Protein AF-A0A822GJ79-F1 (afdb_monomer)

Radius of gyration: 17.79 Å; Cα contacts (8 Å, |Δi|>4): 99; chains: 1; bounding box: 49×25×51 Å

pLDDT: mean 85.39, std 12.21, range [34.41, 94.81]

Solvent-accessible surface area (backbone atoms only — not comparable to full-atom values): 6359 Å² total; per-residue (Å²): 144,73,74,69,57,56,61,53,52,51,53,50,50,50,55,48,46,54,42,67,23,75,64,39,49,47,32,49,48,12,52,32,21,63,30,51,78,35,96,40,40,62,33,67,89,40,35,56,51,37,26,60,73,71,74,45,67,51,70,62,36,42,54,41,34,55,55,48,53,62,70,40,72,87,54,92,58,76,39,50,67,58,48,48,62,69,43,56,88,42,43,88,78,34,50,56,56,53,51,49,48,55,47,59,77,67,53,60,84,74,74,69,89

Secondary structure (DSSP, 8-state):
--SSHHHHHHHHHHHHHHHTSHHHHHHHHHHGGG-TTSTTTT-TTTTHHHHHHTT--HHHHHHHHHHHHHHGGGS---SHHHHHHHHGGGTTT-HHHHHHHHHHHHS-GGG--

Nearest PDB structures (foldseek):
  7b0p-assembly2_B  TM=3.078E-01  e=2.870E+00  Bacillus cereus ATCC 14579
  1io7-assembly2_B  TM=3.035E-01  e=7.930E+00  Saccharolobus solfataricus

Sequence (113 aa):
MNQIYFPLIDSMLVILNDRFSLKTLSFMNSIATVYPESKNFLSINDVDEFSRHIDVDSNALKNEFIVIKTMLMSKTINNVIQFLNELIPFSTAFPQTLRMIKSAITMPISQVA

Mean predicted aligned error: 7.08 Å

Foldseek 3Di:
DPPVVVVVVVVVVVVCCLLPPPLLVLLVLLLLCLWLQHPNPLPLVSNPSLCVVLVHDSVLQNVLSVVVVVVCPVDRDHGNVSVLVVCVVVCVVNVRSNSSSVCSVPDDPVVSD

Structure (mmCIF, N/CA/C/O backbone):
data_AF-A0A822GJ79-F1
#
_entry.id   AF-A0A822GJ79-F1
#
loop_
_atom_site.group_PDB
_atom_site.id
_atom_site.type_symbol
_atom_site.label_atom_id
_atom_site.label_alt_id
_atom_site.label_comp_id
_atom_site.label_asym_id
_atom_site.label_entity_id
_atom_site.label_seq_id
_atom_site.pdbx_PDB_ins_code
_atom_site.Cartn_x
_atom_site.Cartn_y
_atom_site.Cartn_z
_atom_site.occupancy
_atom_site.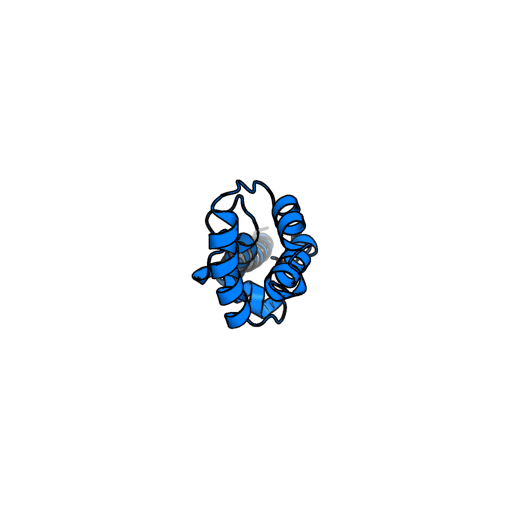B_iso_or_equiv
_atom_site.auth_seq_id
_atom_site.auth_comp_id
_atom_site.auth_asym_id
_atom_site.auth_atom_id
_atom_site.pdbx_PDB_model_num
ATOM 1 N N . MET A 1 1 ? 37.732 1.141 -34.290 1.00 49.09 1 MET A N 1
ATOM 2 C CA . MET A 1 1 ? 37.497 1.194 -32.831 1.00 49.09 1 MET A CA 1
ATOM 3 C C . MET A 1 1 ? 36.125 1.826 -32.505 1.00 49.09 1 MET A C 1
ATOM 5 O O . MET A 1 1 ? 36.004 2.495 -31.497 1.00 49.09 1 MET A O 1
ATOM 9 N N . ASN A 1 2 ? 35.079 1.599 -33.326 1.00 52.06 2 ASN A N 1
ATOM 10 C CA . ASN A 1 2 ? 33.756 2.253 -33.179 1.00 52.06 2 ASN A CA 1
ATOM 11 C C . ASN A 1 2 ? 32.587 1.266 -32.974 1.00 52.06 2 ASN A C 1
ATOM 13 O O . ASN A 1 2 ? 31.449 1.694 -32.853 1.00 52.06 2 ASN A O 1
ATOM 17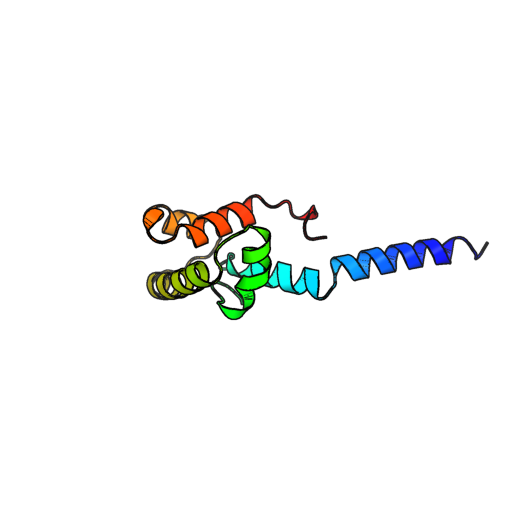 N N . GLN A 1 3 ? 32.838 -0.047 -32.945 1.00 55.03 3 GLN A N 1
ATOM 18 C CA . GLN A 1 3 ? 31.771 -1.062 -32.909 1.00 55.03 3 GLN A CA 1
ATOM 19 C C . GLN A 1 3 ? 31.409 -1.550 -31.495 1.00 55.03 3 GLN A C 1
ATOM 21 O O . GLN A 1 3 ? 30.369 -2.169 -31.327 1.00 55.03 3 GLN A O 1
ATOM 26 N N . ILE A 1 4 ? 32.226 -1.255 -30.475 1.00 55.66 4 ILE A N 1
ATOM 27 C CA . ILE A 1 4 ? 31.976 -1.675 -29.078 1.00 55.66 4 ILE A CA 1
ATOM 28 C C . ILE A 1 4 ? 31.085 -0.663 -28.330 1.00 55.66 4 ILE A C 1
ATOM 30 O O . ILE A 1 4 ? 30.373 -1.030 -27.401 1.00 55.66 4 ILE A O 1
ATOM 34 N N . TYR A 1 5 ? 31.072 0.603 -28.760 1.00 60.47 5 TYR A N 1
ATOM 35 C CA . TYR A 1 5 ? 30.287 1.658 -28.112 1.00 60.47 5 TYR A CA 1
ATOM 36 C C . TYR A 1 5 ? 28.776 1.488 -28.300 1.00 60.47 5 TYR A C 1
ATOM 38 O O . TYR A 1 5 ? 28.029 1.739 -27.361 1.00 60.47 5 TYR A O 1
ATOM 46 N N . PHE A 1 6 ? 28.326 1.028 -29.470 1.00 70.94 6 PHE A N 1
ATOM 47 C CA . PHE A 1 6 ? 26.896 0.872 -29.749 1.00 70.94 6 PHE A CA 1
ATOM 48 C C . PHE A 1 6 ? 26.224 -0.184 -28.850 1.00 70.94 6 PHE A C 1
ATOM 50 O O . PHE A 1 6 ? 25.277 0.181 -28.163 1.00 70.94 6 PHE A O 1
ATOM 57 N N . PRO A 1 7 ? 26.758 -1.415 -28.697 1.00 79.44 7 PRO A N 1
ATOM 58 C CA . PRO A 1 7 ? 26.178 -2.404 -27.783 1.00 79.44 7 PRO A CA 1
ATOM 59 C C . PRO A 1 7 ? 26.132 -1.952 -26.320 1.00 79.44 7 PRO A C 1
ATOM 61 O O . PRO A 1 7 ? 25.203 -2.294 -25.587 1.00 79.44 7 PRO A O 1
ATOM 64 N N . LEU A 1 8 ? 27.138 -1.191 -25.876 1.00 82.38 8 LEU A N 1
ATOM 65 C CA . LEU A 1 8 ? 27.202 -0.693 -24.504 1.00 82.38 8 LEU A CA 1
ATOM 66 C C . LEU A 1 8 ? 26.138 0.387 -24.259 1.00 82.38 8 LEU A C 1
ATOM 68 O O . LEU A 1 8 ? 25.453 0.354 -23.239 1.00 82.38 8 LEU A O 1
ATOM 72 N N . ILE A 1 9 ? 25.983 1.315 -25.208 1.00 83.69 9 ILE A N 1
ATOM 73 C CA . ILE A 1 9 ? 24.955 2.360 -25.167 1.00 83.69 9 ILE A CA 1
ATOM 74 C C . ILE A 1 9 ? 23.561 1.729 -25.225 1.00 83.69 9 ILE A C 1
ATOM 76 O O . ILE A 1 9 ? 22.719 2.068 -24.400 1.00 83.69 9 ILE A O 1
ATOM 80 N N . ASP A 1 10 ? 23.339 0.762 -26.115 1.00 83.50 10 ASP A N 1
ATOM 81 C CA . ASP A 1 10 ? 22.061 0.053 -26.223 1.00 83.50 10 ASP A CA 1
ATOM 82 C C . ASP A 1 10 ? 21.716 -0.680 -24.919 1.00 83.50 10 ASP A C 1
ATOM 84 O O . ASP A 1 10 ? 20.598 -0.572 -24.419 1.00 83.50 10 ASP A O 1
ATOM 88 N N . SER A 1 11 ? 22.696 -1.346 -24.298 1.00 84.06 11 SER A N 1
ATOM 89 C CA . SER A 1 11 ? 22.508 -2.015 -23.003 1.00 84.06 11 SER A CA 1
ATOM 90 C C . SER A 1 11 ? 22.143 -1.025 -21.892 1.00 84.06 11 SER A C 1
ATOM 92 O O . SER A 1 11 ? 21.258 -1.298 -21.083 1.00 84.06 11 SER A O 1
ATOM 94 N N . MET A 1 12 ? 22.787 0.148 -21.855 1.00 85.00 12 MET A N 1
ATOM 95 C CA . MET A 1 12 ? 22.435 1.200 -20.896 1.00 85.00 12 MET A CA 1
ATOM 96 C C . MET A 1 12 ? 21.029 1.748 -21.144 1.00 85.00 12 MET A C 1
ATOM 98 O O . MET A 1 12 ? 20.291 1.960 -20.186 1.00 85.00 12 MET A O 1
ATOM 102 N N . LEU A 1 13 ? 20.644 1.956 -22.405 1.00 85.06 13 LEU A N 1
ATOM 103 C CA . LEU A 1 13 ? 19.314 2.445 -22.764 1.00 85.06 13 LEU A CA 1
ATOM 104 C C . LEU A 1 13 ? 18.218 1.450 -22.375 1.00 85.06 13 LEU A C 1
ATOM 106 O O . LEU A 1 13 ? 17.189 1.879 -21.863 1.00 85.06 13 LEU A O 1
ATOM 110 N N . VAL A 1 14 ? 18.451 0.144 -22.535 1.00 85.75 14 VAL A N 1
ATOM 111 C CA . VAL A 1 14 ? 17.521 -0.902 -22.076 1.00 85.75 14 VAL A CA 1
ATOM 112 C C . VAL A 1 14 ? 17.356 -0.855 -20.556 1.00 85.75 14 VAL A C 1
ATOM 114 O O . VAL A 1 14 ? 16.234 -0.775 -20.070 1.00 85.75 14 VAL A O 1
ATOM 117 N N . ILE A 1 15 ? 18.458 -0.807 -19.800 1.00 81.81 15 ILE A N 1
ATOM 118 C CA . ILE A 1 15 ? 18.412 -0.758 -18.327 1.00 81.81 15 ILE A CA 1
ATOM 119 C C . ILE A 1 15 ? 17.719 0.518 -17.829 1.00 81.81 15 ILE A C 1
ATOM 121 O O . ILE A 1 15 ? 16.948 0.481 -16.869 1.00 81.81 15 ILE A O 1
ATOM 125 N N . LEU A 1 16 ? 17.992 1.660 -18.465 1.00 82.56 16 LEU A N 1
ATOM 126 C CA . LEU A 1 16 ? 17.339 2.925 -18.137 1.00 82.56 16 LEU A CA 1
ATOM 127 C C . LEU A 1 16 ? 15.848 2.879 -18.465 1.00 82.56 16 LEU A C 1
ATOM 129 O O . LEU A 1 16 ? 15.039 3.321 -17.653 1.00 82.56 16 LEU A O 1
ATOM 133 N N . ASN A 1 17 ? 15.482 2.336 -19.625 1.00 83.94 17 ASN A N 1
ATOM 134 C CA . ASN A 1 17 ? 14.090 2.202 -20.021 1.00 83.94 17 ASN A CA 1
ATOM 135 C C . ASN A 1 17 ? 13.319 1.278 -19.075 1.00 83.94 17 ASN A C 1
ATOM 137 O O . ASN A 1 17 ? 12.203 1.619 -18.710 1.00 83.94 17 ASN A O 1
ATOM 141 N N . ASP A 1 18 ? 13.907 0.169 -18.627 1.00 79.56 18 ASP A N 1
ATOM 142 C CA . ASP A 1 18 ? 13.263 -0.740 -17.674 1.00 79.56 18 ASP A CA 1
ATOM 143 C C . ASP A 1 18 ? 13.080 -0.070 -16.303 1.00 79.56 18 ASP A C 1
ATOM 145 O O . ASP A 1 18 ? 11.960 0.001 -15.778 1.00 79.56 18 ASP A O 1
ATOM 149 N N . ARG A 1 19 ? 14.145 0.551 -15.775 1.00 76.62 19 ARG A N 1
ATOM 150 C CA . ARG A 1 19 ? 14.129 1.228 -14.468 1.00 76.62 19 ARG A CA 1
ATOM 151 C C . ARG A 1 19 ? 13.192 2.435 -14.425 1.00 76.62 19 ARG A C 1
ATOM 153 O O . ARG A 1 19 ? 12.564 2.688 -13.401 1.00 76.62 19 ARG A O 1
ATOM 160 N N . PHE A 1 20 ? 13.110 3.201 -15.508 1.00 80.06 20 PHE A N 1
ATOM 161 C CA . PHE A 1 20 ? 12.274 4.403 -15.598 1.00 80.06 20 PHE A CA 1
ATOM 162 C C . PHE A 1 20 ? 11.032 4.190 -16.467 1.00 80.06 20 PHE A C 1
ATOM 164 O O . PHE A 1 20 ? 10.412 5.154 -16.920 1.00 80.06 20 PHE A O 1
ATOM 171 N N . SER A 1 21 ? 10.649 2.930 -16.682 1.00 84.38 21 SER A N 1
ATOM 172 C CA . SER A 1 21 ? 9.432 2.597 -17.409 1.00 84.38 21 SER A CA 1
ATOM 173 C C . SER A 1 21 ? 8.203 3.149 -16.685 1.00 84.38 21 SER A C 1
ATOM 175 O O . SER A 1 21 ? 8.176 3.307 -15.460 1.00 84.38 21 SER A O 1
ATOM 177 N N . LEU 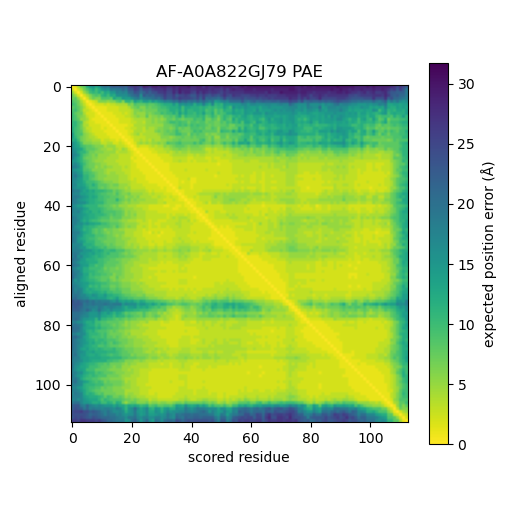A 1 22 ? 7.126 3.37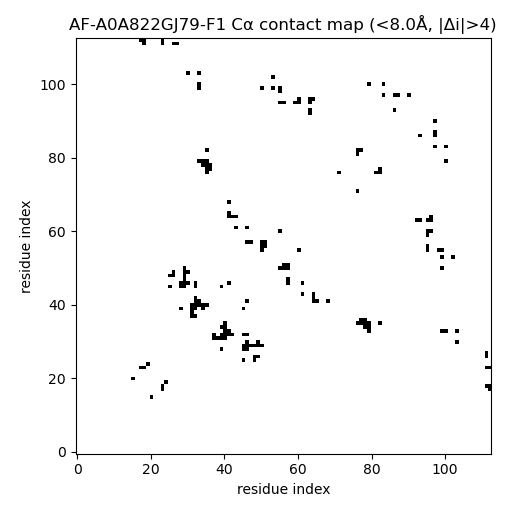4 -17.440 1.00 84.31 22 LEU A N 1
ATOM 178 C CA . LEU A 1 22 ? 5.829 3.756 -16.870 1.00 84.31 22 LEU A CA 1
ATOM 179 C C . LEU A 1 22 ? 5.332 2.742 -15.829 1.00 84.31 22 LEU A C 1
ATOM 181 O O . LEU A 1 22 ? 4.677 3.123 -14.861 1.00 84.31 22 LEU A O 1
ATOM 185 N N . LYS A 1 23 ? 5.676 1.462 -16.006 1.00 84.12 23 LYS A N 1
ATOM 186 C CA . LYS A 1 23 ? 5.336 0.390 -15.071 1.00 84.12 23 LYS A CA 1
ATOM 187 C C . LYS A 1 23 ? 6.062 0.569 -13.739 1.00 84.12 23 LYS A C 1
ATOM 189 O O . LYS A 1 23 ? 5.412 0.581 -12.696 1.00 84.12 23 LYS A O 1
ATOM 194 N N . THR A 1 24 ? 7.379 0.760 -13.771 1.00 84.69 24 THR A N 1
ATOM 195 C CA . THR A 1 24 ? 8.188 0.972 -12.563 1.00 84.69 24 THR A CA 1
ATOM 196 C C . THR A 1 24 ? 7.785 2.255 -11.846 1.00 84.69 24 THR A C 1
ATOM 198 O O . THR A 1 24 ? 7.658 2.271 -10.623 1.00 84.69 24 THR A O 1
ATOM 201 N N . LEU A 1 25 ? 7.478 3.315 -12.598 1.00 85.31 25 LEU A N 1
ATOM 202 C CA . LEU A 1 25 ? 6.963 4.559 -12.033 1.00 85.31 25 LEU A CA 1
ATOM 203 C C . LEU A 1 25 ? 5.605 4.364 -11.342 1.00 85.31 25 LEU A C 1
ATOM 205 O O . LEU A 1 25 ? 5.415 4.835 -10.223 1.00 85.31 25 LEU A O 1
ATOM 209 N N . SER A 1 26 ? 4.666 3.660 -11.981 1.00 87.31 26 SER A N 1
ATOM 210 C CA . SER A 1 26 ? 3.353 3.363 -11.395 1.00 87.31 26 SER A CA 1
ATOM 211 C C . SER A 1 26 ? 3.485 2.535 -10.115 1.00 87.31 26 SER A C 1
ATOM 213 O O . SER A 1 26 ? 2.846 2.837 -9.108 1.00 87.31 26 SER A O 1
ATOM 215 N N . PHE A 1 27 ? 4.391 1.561 -10.113 1.00 88.88 27 PHE A N 1
ATOM 216 C CA . PHE A 1 27 ? 4.694 0.754 -8.941 1.00 88.88 27 PHE A CA 1
ATOM 217 C C . PHE A 1 27 ? 5.318 1.573 -7.798 1.00 88.88 27 PHE A C 1
ATOM 219 O O . PHE A 1 27 ? 4.860 1.484 -6.659 1.00 88.88 27 PHE A O 1
ATOM 226 N N . MET A 1 28 ? 6.295 2.437 -8.094 1.00 87.31 28 MET A N 1
ATOM 227 C CA . MET A 1 28 ? 6.888 3.360 -7.116 1.00 87.31 28 MET A CA 1
ATOM 228 C C . MET A 1 28 ? 5.851 4.320 -6.527 1.00 87.31 28 MET A C 1
ATOM 230 O O . MET A 1 28 ? 5.806 4.505 -5.312 1.00 87.31 28 MET A O 1
ATOM 234 N N . ASN A 1 29 ? 4.978 4.890 -7.363 1.00 89.31 29 ASN A N 1
ATOM 235 C CA . ASN A 1 29 ? 3.876 5.742 -6.906 1.00 89.31 29 ASN A CA 1
ATOM 236 C C . ASN A 1 29 ? 2.923 4.987 -5.976 1.00 89.31 29 ASN A C 1
ATOM 238 O O . ASN A 1 29 ? 2.416 5.564 -5.015 1.00 89.31 29 ASN A O 1
ATOM 242 N N . SER A 1 30 ? 2.725 3.698 -6.244 1.00 90.69 30 SER A N 1
ATOM 243 C CA . SER A 1 30 ? 1.890 2.824 -5.436 1.00 90.69 30 SER A CA 1
ATOM 244 C C . SER A 1 30 ? 2.512 2.492 -4.083 1.00 90.69 30 SER A C 1
ATOM 246 O O . SER A 1 30 ? 1.842 2.601 -3.056 1.00 90.69 30 SER A O 1
ATOM 248 N N . ILE A 1 31 ? 3.815 2.204 -4.041 1.00 90.81 31 ILE A N 1
ATOM 249 C CA . ILE A 1 31 ? 4.577 2.068 -2.790 1.00 90.81 31 ILE A CA 1
ATOM 250 C C . ILE A 1 31 ? 4.531 3.369 -1.984 1.00 90.81 31 ILE A C 1
ATOM 252 O O . ILE A 1 31 ? 4.329 3.348 -0.770 1.00 90.81 31 ILE A O 1
ATOM 256 N N . ALA A 1 32 ? 4.658 4.513 -2.658 1.00 91.00 32 ALA A N 1
ATOM 257 C CA . ALA A 1 32 ? 4.670 5.824 -2.026 1.00 91.00 32 ALA A CA 1
ATOM 258 C C . ALA A 1 32 ? 3.367 6.149 -1.268 1.00 91.00 32 ALA A C 1
ATOM 260 O O . ALA A 1 32 ? 3.363 7.073 -0.461 1.00 91.00 32 ALA A O 1
ATOM 261 N N . THR A 1 33 ? 2.279 5.395 -1.466 1.00 92.31 33 THR A N 1
ATOM 262 C CA . THR A 1 33 ? 1.038 5.549 -0.685 1.00 92.31 33 THR A CA 1
ATOM 263 C C . THR A 1 33 ? 1.177 5.164 0.789 1.00 92.31 33 THR A C 1
ATOM 265 O O . THR A 1 33 ? 0.378 5.598 1.616 1.00 92.31 33 THR A O 1
ATOM 268 N N . VAL A 1 34 ? 2.214 4.401 1.134 1.00 91.94 34 VAL A N 1
ATOM 269 C CA . VAL A 1 34 ? 2.499 3.921 2.493 1.00 91.94 34 VAL A CA 1
ATOM 270 C C . VAL A 1 34 ? 3.288 4.945 3.319 1.00 91.94 34 VAL A C 1
ATOM 272 O O . VAL A 1 34 ? 3.259 4.911 4.548 1.00 91.94 34 VAL A O 1
ATOM 275 N N . TYR A 1 35 ? 3.992 5.857 2.651 1.00 91.00 35 TYR A N 1
ATOM 276 C CA . TYR A 1 35 ? 4.955 6.769 3.263 1.00 91.00 35 TYR A CA 1
ATOM 277 C C . TYR A 1 35 ? 4.301 8.123 3.579 1.00 91.00 35 TYR A C 1
ATOM 279 O O . TYR A 1 35 ? 3.897 8.812 2.643 1.00 91.00 35 TYR A O 1
ATOM 287 N N . PRO A 1 36 ? 4.186 8.533 4.857 1.00 89.94 36 PRO A N 1
ATOM 288 C CA . PRO A 1 36 ? 3.530 9.787 5.257 1.00 89.94 36 PRO A CA 1
ATOM 289 C C . PRO A 1 36 ? 4.129 11.062 4.654 1.00 89.94 36 PRO A C 1
ATOM 291 O O . PRO A 1 36 ? 3.427 12.045 4.437 1.00 89.94 36 PRO A O 1
ATOM 294 N N . GLU A 1 37 ? 5.424 11.045 4.357 1.00 88.31 37 GLU A N 1
ATOM 295 C CA . GLU A 1 37 ? 6.155 12.129 3.702 1.00 88.31 37 GLU A CA 1
ATOM 296 C C . GLU A 1 37 ? 5.836 12.269 2.203 1.00 88.31 37 GLU A C 1
ATOM 298 O O . GLU A 1 37 ? 6.160 13.282 1.577 1.00 88.31 37 GLU A O 1
ATOM 303 N N . SER A 1 38 ? 5.216 11.250 1.609 1.00 88.56 38 SER A N 1
ATOM 304 C CA . SER A 1 38 ? 4.848 11.238 0.201 1.00 88.56 38 SER A CA 1
ATOM 305 C C . SER A 1 38 ? 3.606 12.080 -0.059 1.00 88.56 38 SER A C 1
ATOM 307 O O . SER A 1 38 ? 2.628 12.049 0.686 1.00 88.56 38 SER A O 1
ATOM 309 N N . LYS A 1 39 ? 3.578 12.745 -1.219 1.00 87.75 39 LYS A N 1
ATOM 310 C CA . LYS A 1 39 ? 2.374 13.429 -1.723 1.00 87.75 39 LYS A CA 1
ATOM 311 C C . LYS A 1 39 ? 1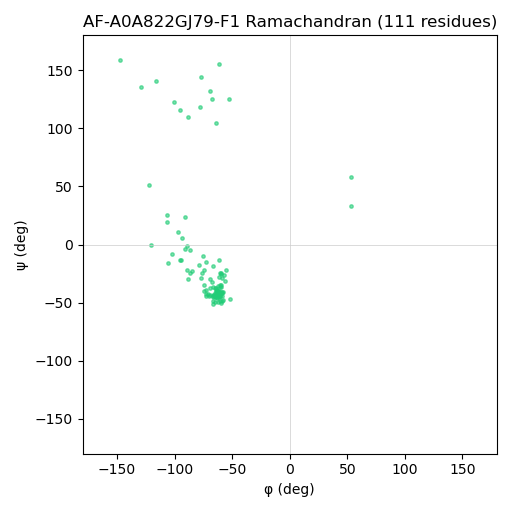.192 12.474 -1.924 1.00 87.75 39 LYS A C 1
ATOM 313 O O . LYS A 1 39 ? 0.049 12.916 -1.878 1.00 87.75 39 LYS A O 1
ATOM 318 N N . ASN A 1 40 ? 1.476 11.187 -2.126 1.00 89.62 40 ASN A N 1
ATOM 319 C CA . ASN A 1 40 ? 0.478 10.162 -2.415 1.00 89.62 40 ASN A CA 1
ATOM 320 C C . ASN A 1 40 ? 0.063 9.375 -1.164 1.00 89.62 40 ASN A C 1
ATOM 322 O O . ASN A 1 40 ? -0.595 8.345 -1.301 1.00 89.62 40 ASN A O 1
ATOM 326 N N . PHE A 1 41 ? 0.442 9.814 0.042 1.00 92.31 41 PHE A N 1
ATOM 327 C CA . PHE A 1 41 ? 0.116 9.110 1.281 1.00 92.31 41 PHE A CA 1
ATOM 328 C C . PHE A 1 41 ? -1.390 8.816 1.395 1.00 92.31 41 PHE A C 1
ATOM 330 O O . PHE A 1 41 ? -2.229 9.716 1.285 1.00 92.31 41 PHE A O 1
ATOM 337 N N . LEU A 1 42 ? -1.728 7.537 1.594 1.00 91.88 42 LEU A N 1
ATOM 338 C CA . LEU A 1 42 ? -3.099 7.015 1.631 1.00 91.88 42 LEU A CA 1
ATOM 339 C C . LEU A 1 42 ? -3.942 7.397 0.397 1.00 91.88 42 LEU A C 1
ATOM 341 O O . LEU A 1 42 ? -5.154 7.617 0.496 1.00 91.88 42 LEU A O 1
ATOM 345 N N . SER A 1 43 ? -3.312 7.504 -0.777 1.00 92.50 43 SER A N 1
ATOM 346 C CA . SER A 1 43 ? -4.012 7.719 -2.043 1.00 92.50 43 SER A CA 1
ATOM 347 C C . SER A 1 43 ? -4.639 6.422 -2.546 1.00 92.50 43 SER A C 1
ATOM 349 O O . SER A 1 43 ? -3.959 5.453 -2.869 1.00 92.50 43 SER A O 1
ATOM 351 N N . ILE A 1 44 ? -5.964 6.437 -2.658 1.00 92.25 44 ILE A N 1
ATOM 352 C CA . ILE A 1 44 ? -6.790 5.336 -3.171 1.00 92.25 44 ILE A CA 1
ATOM 353 C C . ILE A 1 44 ? -6.531 5.107 -4.666 1.00 92.25 44 ILE A C 1
ATOM 355 O O . ILE A 1 44 ? -6.603 3.977 -5.137 1.00 92.25 44 ILE A O 1
ATOM 359 N N . ASN A 1 45 ? -6.220 6.168 -5.413 1.00 90.00 45 ASN A N 1
ATOM 360 C CA . ASN A 1 45 ? -6.047 6.097 -6.866 1.00 90.00 45 ASN A CA 1
ATOM 361 C C . ASN A 1 45 ? -4.713 5.459 -7.268 1.00 90.00 45 ASN A C 1
ATOM 363 O O . ASN A 1 45 ? -4.600 4.914 -8.360 1.00 90.00 45 ASN A O 1
ATOM 367 N N . ASP A 1 46 ? -3.716 5.516 -6.385 1.00 89.50 46 ASP A N 1
ATOM 368 C CA . ASP A 1 46 ? -2.351 5.095 -6.699 1.00 89.50 46 ASP A CA 1
ATOM 369 C C . ASP A 1 46 ? -2.018 3.703 -6.129 1.00 89.50 46 ASP A C 1
ATOM 371 O O . ASP A 1 46 ? -0.988 3.128 -6.456 1.00 89.50 46 ASP A O 1
ATOM 375 N N . VAL A 1 47 ? -2.886 3.108 -5.305 1.00 91.06 47 VAL A N 1
ATOM 376 C CA . VAL A 1 47 ? -2.603 1.899 -4.497 1.00 91.06 47 VAL A CA 1
ATOM 377 C C . VAL A 1 47 ? -2.589 0.570 -5.285 1.00 91.06 47 VAL A C 1
ATOM 379 O O . VAL A 1 47 ? -2.214 -0.485 -4.766 1.00 91.06 47 VAL A O 1
ATOM 382 N N . ASP A 1 48 ? -3.015 0.595 -6.547 1.00 90.12 48 ASP A N 1
ATOM 383 C CA . ASP A 1 48 ? -3.384 -0.617 -7.284 1.00 90.12 48 ASP A CA 1
ATOM 384 C C . ASP A 1 48 ? -2.204 -1.482 -7.747 1.00 90.12 48 ASP A C 1
ATOM 386 O O . ASP A 1 48 ? -2.339 -2.702 -7.793 1.00 90.12 48 ASP A O 1
ATOM 390 N N . GLU A 1 49 ? -1.062 -0.904 -8.126 1.00 89.31 49 GLU A N 1
ATOM 391 C CA . GLU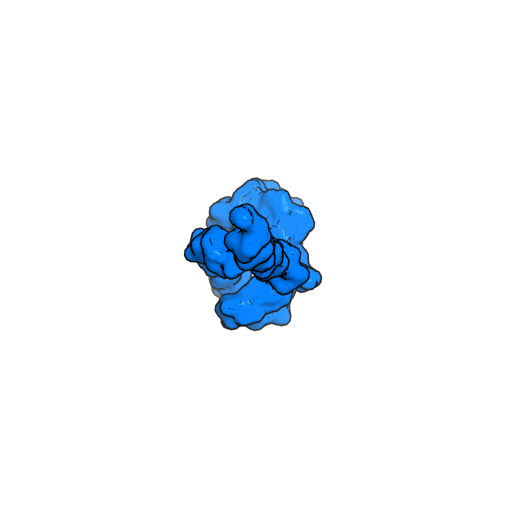 A 1 49 ? 0.076 -1.712 -8.601 1.00 89.31 49 GLU A CA 1
ATOM 392 C C . GLU A 1 49 ? 0.763 -2.468 -7.466 1.00 89.31 49 GLU A C 1
ATOM 394 O O . GLU A 1 49 ? 1.069 -3.655 -7.591 1.00 89.31 49 GLU A O 1
ATOM 399 N N . PHE A 1 50 ? 0.987 -1.803 -6.334 1.00 89.62 50 PHE A N 1
ATOM 400 C CA . PHE A 1 50 ? 1.679 -2.431 -5.221 1.00 89.62 50 PHE A CA 1
ATOM 401 C C . PHE A 1 50 ? 0.794 -3.472 -4.533 1.00 89.62 50 PHE A C 1
ATOM 403 O O . PHE A 1 50 ? 1.280 -4.560 -4.237 1.00 89.62 50 PHE A O 1
ATOM 410 N N . SER A 1 51 ? -0.509 -3.205 -4.373 1.00 91.12 51 SER A N 1
ATOM 411 C CA . SER A 1 51 ? -1.467 -4.193 -3.846 1.00 91.12 51 SER A CA 1
ATOM 412 C C . SER A 1 51 ? -1.533 -5.465 -4.697 1.00 91.12 51 SER A C 1
ATOM 414 O O . SER A 1 51 ? -1.507 -6.566 -4.145 1.00 91.12 51 SER A O 1
ATOM 416 N N . ARG A 1 52 ? -1.516 -5.334 -6.033 1.00 90.25 52 ARG A N 1
ATOM 417 C CA . ARG A 1 52 ? -1.421 -6.476 -6.958 1.00 90.25 52 ARG A CA 1
ATOM 418 C C . ARG A 1 52 ? -0.126 -7.263 -6.789 1.00 90.25 52 ARG A C 1
ATOM 420 O O . ARG A 1 52 ? -0.150 -8.486 -6.835 1.00 90.25 52 ARG A O 1
ATOM 427 N N . HIS A 1 53 ? 0.997 -6.582 -6.578 1.00 88.31 53 HIS A N 1
ATOM 428 C CA . HIS A 1 53 ? 2.291 -7.241 -6.411 1.00 88.31 53 HIS A CA 1
ATOM 429 C C . HIS A 1 53 ? 2.388 -8.076 -5.128 1.00 88.31 53 HIS A C 1
ATOM 431 O O . HIS A 1 53 ? 2.996 -9.142 -5.133 1.00 88.31 53 HIS A O 1
ATOM 437 N N . ILE A 1 54 ? 1.786 -7.608 -4.033 1.00 88.88 54 ILE A N 1
ATOM 438 C CA . ILE A 1 54 ? 1.831 -8.291 -2.729 1.00 88.88 54 ILE A CA 1
ATOM 439 C C . ILE A 1 54 ? 0.640 -9.231 -2.487 1.00 88.88 54 ILE A C 1
ATOM 441 O O . ILE A 1 54 ? 0.516 -9.775 -1.384 1.00 88.88 54 ILE A O 1
ATOM 445 N N . ASP A 1 55 ? -0.215 -9.409 -3.499 1.00 89.75 55 ASP A N 1
ATOM 446 C CA . ASP A 1 55 ? -1.439 -10.217 -3.465 1.00 89.75 55 ASP A CA 1
ATOM 447 C C . ASP A 1 55 ? -2.364 -9.832 -2.295 1.00 89.75 55 ASP A C 1
ATOM 449 O O . ASP A 1 55 ? -2.656 -10.611 -1.377 1.00 89.75 55 ASP A O 1
ATOM 453 N N . VAL A 1 56 ? -2.747 -8.554 -2.288 1.00 89.50 56 VAL A N 1
ATOM 454 C CA . VAL A 1 56 ? -3.665 -7.940 -1.324 1.00 89.50 56 VAL A CA 1
ATOM 455 C C . VAL A 1 56 ? -4.917 -7.456 -2.045 1.00 89.50 56 VAL A C 1
ATOM 457 O O . VAL A 1 56 ? -4.844 -6.894 -3.137 1.00 89.50 56 VAL A O 1
ATOM 460 N N . ASP A 1 57 ? -6.076 -7.637 -1.408 1.00 91.88 57 ASP A N 1
ATOM 461 C CA . ASP A 1 57 ? -7.345 -7.114 -1.911 1.00 91.88 57 ASP A CA 1
ATOM 462 C C . ASP A 1 57 ? -7.322 -5.577 -1.923 1.00 91.88 57 ASP A C 1
ATOM 464 O O . ASP A 1 57 ? -7.443 -4.920 -0.884 1.00 91.88 57 ASP A O 1
ATOM 468 N N . SER A 1 58 ? -7.180 -5.012 -3.125 1.00 90.19 58 SER A N 1
ATOM 469 C CA . SER A 1 58 ? -7.157 -3.565 -3.341 1.00 90.19 58 SER A CA 1
ATOM 470 C C . SER A 1 58 ? -8.450 -2.887 -2.876 1.00 90.19 58 SER A C 1
ATOM 472 O O . SER A 1 58 ? -8.398 -1.801 -2.307 1.00 90.19 58 SER A O 1
ATOM 474 N N . ASN A 1 59 ? -9.621 -3.511 -3.034 1.00 92.56 59 ASN A N 1
ATOM 475 C CA . ASN A 1 59 ? -10.879 -2.883 -2.624 1.00 92.56 59 ASN A CA 1
ATOM 476 C C . ASN A 1 59 ? -10.978 -2.784 -1.099 1.00 92.56 59 ASN A C 1
ATOM 478 O O . ASN A 1 59 ? -11.352 -1.736 -0.568 1.00 92.56 59 ASN A O 1
ATOM 482 N N . ALA A 1 60 ? -10.597 -3.848 -0.389 1.00 93.19 60 ALA A N 1
ATOM 483 C CA . ALA A 1 60 ? -10.515 -3.826 1.068 1.00 93.19 60 ALA A CA 1
ATOM 484 C C . ALA A 1 60 ? -9.497 -2.781 1.553 1.00 93.19 60 ALA A C 1
ATOM 486 O O . ALA A 1 60 ? -9.807 -1.976 2.427 1.00 93.19 60 ALA A O 1
ATOM 487 N N . LEU A 1 61 ? -8.322 -2.725 0.924 1.00 93.38 61 LEU A N 1
ATOM 488 C CA . LEU A 1 61 ? -7.272 -1.759 1.239 1.00 93.38 61 LEU A CA 1
ATOM 489 C C . LEU A 1 61 ? -7.721 -0.303 1.025 1.00 93.38 61 LEU A C 1
ATOM 491 O O . LEU A 1 61 ? -7.486 0.552 1.874 1.00 93.38 61 LEU A O 1
ATOM 495 N N . LYS A 1 62 ? -8.425 -0.020 -0.076 1.00 94.38 62 LYS A N 1
ATOM 496 C CA . LYS A 1 62 ? -9.013 1.298 -0.359 1.00 94.38 62 LYS A CA 1
ATOM 497 C C . LYS A 1 62 ? -10.015 1.710 0.721 1.00 94.38 62 LYS A C 1
ATOM 499 O O . LYS A 1 62 ? -10.003 2.861 1.155 1.00 94.38 62 LYS A O 1
ATOM 504 N N . ASN A 1 63 ? -10.840 0.775 1.192 1.00 94.38 63 ASN A N 1
ATOM 505 C CA . ASN A 1 63 ? -11.768 1.025 2.296 1.00 94.38 63 ASN A CA 1
ATOM 506 C C . ASN A 1 63 ? -11.026 1.314 3.607 1.00 94.38 63 ASN A C 1
ATOM 508 O O . ASN A 1 63 ? -11.369 2.269 4.304 1.00 94.38 63 ASN A O 1
ATOM 512 N N . GLU A 1 64 ? -9.982 0.541 3.922 1.00 94.81 64 GLU A N 1
ATOM 513 C CA . GLU A 1 64 ? -9.131 0.796 5.087 1.00 94.81 64 GLU A CA 1
ATOM 514 C C . GLU A 1 64 ? -8.487 2.187 5.008 1.00 94.81 64 GLU A C 1
ATOM 516 O O . GLU A 1 64 ? -8.546 2.940 5.976 1.00 94.81 64 GLU A O 1
ATOM 521 N N . PHE A 1 65 ? -7.956 2.585 3.846 1.00 94.50 65 PHE A N 1
ATOM 522 C CA . PHE A 1 65 ? -7.339 3.900 3.644 1.00 94.50 65 PHE A CA 1
ATOM 523 C C . PHE A 1 65 ? -8.295 5.052 3.944 1.00 94.50 65 PHE A C 1
ATOM 525 O O . PHE A 1 65 ? -7.882 6.031 4.563 1.00 94.50 65 PHE A O 1
ATOM 532 N N . ILE A 1 66 ? -9.567 4.943 3.550 1.00 94.12 66 ILE A N 1
ATOM 533 C CA . ILE A 1 66 ? -10.582 5.962 3.853 1.00 94.12 66 ILE A CA 1
ATOM 534 C C . ILE A 1 66 ? -10.724 6.128 5.369 1.00 94.12 66 ILE A C 1
ATOM 536 O O . ILE A 1 66 ? -10.641 7.246 5.880 1.00 94.12 66 ILE A O 1
ATOM 540 N N . VAL A 1 67 ? -10.889 5.017 6.092 1.00 94.38 67 VAL A N 1
ATOM 541 C CA . VAL A 1 67 ? -11.088 5.024 7.548 1.00 94.38 67 VAL A CA 1
ATOM 542 C C . VAL A 1 67 ? -9.838 5.523 8.273 1.00 94.38 67 VAL A C 1
ATOM 544 O O . VAL A 1 67 ? -9.930 6.384 9.150 1.00 94.38 67 VAL A O 1
ATOM 547 N N . ILE A 1 68 ? -8.661 5.033 7.879 1.00 93.25 68 ILE A N 1
ATOM 548 C CA . ILE A 1 68 ? -7.370 5.428 8.450 1.00 93.25 68 ILE A CA 1
ATOM 549 C C . ILE A 1 68 ? -7.124 6.917 8.221 1.00 93.25 68 ILE A C 1
ATOM 551 O O . ILE A 1 68 ? -6.727 7.624 9.144 1.00 93.25 68 ILE A O 1
ATOM 555 N N . LYS A 1 69 ? -7.403 7.431 7.019 1.00 91.69 69 LYS A N 1
ATOM 556 C CA . LYS A 1 69 ? -7.221 8.851 6.707 1.00 91.69 69 LYS A CA 1
ATOM 557 C C . LYS A 1 69 ? -8.058 9.734 7.626 1.00 91.69 69 LYS A C 1
ATOM 559 O O . LYS A 1 69 ? -7.541 10.729 8.122 1.00 91.69 69 LYS A O 1
ATOM 564 N N . THR A 1 70 ? -9.306 9.353 7.907 1.00 90.31 70 THR A N 1
ATOM 565 C CA . THR A 1 70 ? -10.158 10.051 8.883 1.00 90.31 70 THR A CA 1
ATOM 566 C C . THR A 1 70 ? -9.622 9.923 10.309 1.00 90.31 70 THR A C 1
ATOM 568 O O . THR A 1 70 ? -9.568 10.916 11.030 1.00 90.31 70 THR A O 1
ATOM 571 N N . MET A 1 71 ? -9.176 8.730 10.711 1.00 90.12 71 MET A N 1
ATOM 572 C CA . MET A 1 71 ? -8.595 8.481 12.035 1.00 90.12 71 MET A CA 1
ATOM 573 C C . MET A 1 71 ? -7.339 9.330 12.290 1.00 90.12 71 MET A C 1
ATOM 575 O O . MET A 1 71 ? -7.124 9.805 13.405 1.00 90.12 71 MET A O 1
ATOM 579 N N . LEU A 1 72 ? -6.524 9.542 11.257 1.00 88.81 72 LEU A N 1
ATOM 580 C CA . LEU A 1 72 ? -5.265 10.275 11.338 1.00 88.81 72 LEU A CA 1
ATOM 581 C C . LEU A 1 72 ? -5.404 11.790 11.160 1.00 88.81 72 LEU A C 1
ATOM 583 O O . LEU A 1 72 ? -4.423 12.496 11.358 1.00 88.81 72 LEU A O 1
ATOM 587 N N . MET A 1 73 ? -6.593 12.328 10.858 1.00 82.19 73 MET A N 1
ATOM 588 C CA . MET A 1 73 ? -6.781 13.780 10.672 1.00 82.19 73 MET A CA 1
ATOM 589 C C . MET A 1 73 ? -6.356 14.622 11.885 1.00 82.19 73 MET A C 1
ATOM 591 O O . MET A 1 73 ? -6.009 15.789 11.731 1.00 82.19 73 MET A O 1
ATOM 595 N N . SER A 1 74 ? -6.388 14.048 13.088 1.00 80.69 74 SER A N 1
ATOM 596 C CA . SER A 1 74 ? -6.015 14.723 14.335 1.00 80.69 74 SER A CA 1
ATOM 597 C C . SER A 1 74 ? -4.540 14.559 14.718 1.00 80.69 74 SER A C 1
ATOM 599 O O . SER A 1 74 ? -4.111 15.138 15.716 1.00 80.69 74 SER A O 1
ATOM 601 N N . LYS A 1 75 ? -3.758 13.777 13.960 1.00 82.69 75 LYS A N 1
ATOM 602 C CA . LYS A 1 75 ? -2.376 13.413 14.294 1.00 82.69 75 LYS A CA 1
ATOM 603 C C . LYS A 1 75 ? -1.425 13.679 13.132 1.00 82.69 75 LYS A C 1
ATOM 605 O O . LYS A 1 75 ? -1.668 13.279 11.999 1.00 82.69 75 LYS A O 1
ATOM 610 N N . THR A 1 76 ? -0.276 14.269 13.435 1.00 83.25 76 THR A N 1
ATOM 611 C CA . THR A 1 76 ? 0.801 14.434 12.454 1.00 83.25 76 THR A CA 1
ATOM 612 C C . THR A 1 76 ? 1.696 13.199 12.473 1.00 83.25 76 THR A C 1
ATOM 614 O O . THR A 1 76 ? 2.424 12.978 13.441 1.00 83.25 76 THR A O 1
ATOM 617 N N . ILE A 1 77 ? 1.644 12.389 11.416 1.00 88.12 77 ILE A N 1
ATOM 618 C CA . ILE A 1 77 ? 2.544 11.246 11.234 1.00 88.12 77 ILE A CA 1
ATOM 619 C C . ILE A 1 77 ? 3.647 11.642 10.258 1.00 88.12 77 ILE A C 1
ATOM 621 O O . ILE A 1 77 ? 3.359 12.020 9.128 1.00 88.12 77 ILE A O 1
ATOM 625 N N . ASN A 1 78 ? 4.905 11.544 10.692 1.00 86.50 78 ASN A N 1
ATOM 626 C CA . ASN A 1 78 ? 6.044 12.046 9.918 1.00 86.50 78 ASN A CA 1
ATOM 627 C C . ASN A 1 78 ? 6.880 10.942 9.266 1.00 86.50 78 ASN A C 1
ATOM 629 O O . ASN A 1 78 ? 7.717 11.239 8.421 1.00 86.50 78 ASN A O 1
ATOM 633 N N . ASN A 1 79 ? 6.724 9.686 9.694 1.00 88.88 79 ASN A N 1
ATOM 634 C CA . ASN A 1 79 ? 7.473 8.572 9.123 1.00 88.88 79 ASN A CA 1
ATOM 635 C C . ASN A 1 79 ? 6.668 7.265 9.124 1.00 88.88 79 ASN A C 1
ATOM 637 O O . ASN A 1 79 ? 5.729 7.077 9.903 1.00 88.88 79 ASN A O 1
ATOM 641 N N . VAL A 1 80 ? 7.073 6.335 8.257 1.00 90.56 80 VAL A N 1
ATOM 642 C CA . VAL A 1 80 ? 6.399 5.040 8.077 1.00 90.56 80 VAL A CA 1
ATOM 643 C C . VAL A 1 80 ? 6.398 4.167 9.341 1.00 90.56 80 VAL A C 1
ATOM 645 O O . VAL A 1 80 ? 5.477 3.386 9.559 1.00 90.56 80 VAL A O 1
ATOM 648 N N . ILE A 1 81 ? 7.392 4.314 10.222 1.00 90.81 81 ILE A N 1
ATOM 649 C CA . ILE A 1 81 ? 7.481 3.537 11.469 1.00 90.81 81 ILE A CA 1
ATOM 650 C C . ILE A 1 81 ? 6.463 4.031 12.506 1.00 90.81 81 ILE A C 1
ATOM 652 O O . ILE A 1 81 ? 5.823 3.228 13.176 1.00 90.81 81 ILE A O 1
ATOM 656 N N . GLN A 1 82 ? 6.266 5.345 12.617 1.00 91.50 82 GLN A N 1
ATOM 657 C CA . GLN A 1 82 ? 5.209 5.957 13.420 1.00 91.50 82 GLN A CA 1
ATOM 658 C C . GLN A 1 82 ? 3.845 5.541 12.881 1.00 91.50 82 GLN A C 1
ATOM 660 O O . GLN A 1 82 ? 2.983 5.158 13.665 1.00 91.50 82 GLN A O 1
ATOM 665 N N . PHE A 1 83 ? 3.680 5.541 11.555 1.00 93.06 83 PHE A N 1
ATOM 666 C CA . PHE A 1 83 ? 2.459 5.055 10.921 1.00 93.06 83 PHE A CA 1
ATOM 667 C C . PHE A 1 83 ? 2.161 3.596 11.287 1.00 93.06 83 PHE A C 1
ATOM 669 O O . PHE A 1 83 ? 1.055 3.274 11.717 1.00 93.06 83 PHE A O 1
ATOM 676 N N . LEU A 1 84 ? 3.170 2.727 11.196 1.00 93.44 84 LEU A N 1
ATOM 677 C CA . LEU A 1 84 ? 3.059 1.329 11.600 1.00 93.44 84 LEU A CA 1
ATOM 678 C C . LEU A 1 84 ? 2.671 1.194 13.079 1.00 93.44 84 LEU A C 1
ATOM 680 O O . LEU A 1 84 ? 1.742 0.457 13.400 1.00 93.44 84 LEU A O 1
ATOM 684 N N . ASN A 1 85 ? 3.349 1.918 13.972 1.00 92.25 85 ASN A N 1
ATOM 685 C CA . ASN A 1 85 ? 3.093 1.864 15.412 1.00 92.25 85 ASN A CA 1
ATOM 686 C C . ASN A 1 85 ? 1.675 2.317 15.781 1.00 92.25 85 ASN A C 1
ATOM 688 O O . ASN A 1 85 ? 1.071 1.741 16.682 1.00 92.25 85 ASN A O 1
ATOM 692 N N . GLU A 1 86 ? 1.130 3.301 15.069 1.00 92.00 86 GLU A N 1
ATOM 693 C CA . GLU A 1 86 ? -0.249 3.768 15.249 1.00 92.00 86 GLU A CA 1
ATOM 694 C C . GLU A 1 86 ? -1.287 2.736 14.783 1.00 92.00 86 GLU A C 1
ATOM 696 O O . GLU A 1 86 ? -2.373 2.658 15.355 1.00 92.00 86 GLU A O 1
ATOM 701 N N . LEU A 1 87 ? -0.957 1.903 13.791 1.00 92.62 87 LEU A N 1
ATOM 702 C CA . LEU A 1 87 ? -1.863 0.880 13.258 1.00 92.62 87 LEU A CA 1
ATOM 703 C C . LEU A 1 87 ? -1.784 -0.474 13.972 1.00 92.62 87 LEU A C 1
ATOM 705 O O . LEU A 1 87 ? -2.746 -1.238 13.917 1.00 92.62 87 LEU A O 1
ATOM 709 N N . ILE A 1 88 ? -0.679 -0.787 14.657 1.00 92.69 88 ILE A N 1
ATOM 710 C CA . ILE A 1 88 ? -0.510 -2.056 15.392 1.00 92.69 88 ILE A CA 1
ATOM 711 C C . ILE A 1 88 ? -1.680 -2.350 16.358 1.00 92.69 88 ILE A C 1
ATOM 713 O O . ILE A 1 88 ? -2.197 -3.474 16.314 1.00 92.69 88 ILE A O 1
ATOM 717 N N . PRO A 1 89 ? -2.155 -1.393 17.186 1.00 93.56 89 PRO A N 1
ATOM 718 C CA . PRO A 1 89 ? -3.296 -1.617 18.079 1.00 93.56 89 PRO A CA 1
ATOM 719 C C . PRO A 1 89 ? -4.592 -1.992 17.349 1.00 93.56 89 PRO A C 1
ATOM 721 O O . PRO A 1 89 ? -5.446 -2.666 17.919 1.00 93.56 89 PRO A O 1
ATOM 724 N N . PHE A 1 90 ? -4.725 -1.598 16.082 1.00 93.44 90 PHE A N 1
ATOM 725 C CA . PHE A 1 90 ? -5.906 -1.807 15.241 1.00 93.44 90 PHE A CA 1
ATOM 726 C C . PHE A 1 90 ? -5.679 -2.891 14.184 1.00 93.44 90 PHE A C 1
ATOM 728 O O . PHE A 1 90 ? -6.314 -2.899 13.130 1.00 93.44 90 PHE A O 1
ATOM 735 N N . SER A 1 91 ? -4.766 -3.824 14.454 1.00 91.19 91 SER A N 1
ATOM 736 C CA . SER A 1 91 ? -4.329 -4.821 13.473 1.00 91.19 91 SER A CA 1
ATOM 737 C C . SER A 1 91 ? -5.419 -5.742 12.934 1.00 91.19 91 SER A C 1
ATOM 739 O O . SER A 1 91 ? -5.301 -6.237 11.816 1.00 91.19 91 SER A O 1
ATOM 741 N N . THR A 1 92 ? -6.492 -5.937 13.694 1.00 91.75 92 THR A N 1
ATOM 742 C CA . THR A 1 92 ? -7.680 -6.678 13.259 1.00 91.75 92 THR A CA 1
ATOM 743 C C . THR A 1 92 ? -8.574 -5.872 12.319 1.00 91.75 92 THR A C 1
ATOM 745 O O . THR A 1 92 ? -9.250 -6.466 11.485 1.00 91.75 92 THR A O 1
ATOM 748 N N . ALA A 1 93 ? -8.580 -4.542 12.439 1.00 92.06 93 ALA A N 1
ATOM 749 C CA . ALA A 1 93 ? -9.393 -3.641 11.626 1.00 92.06 93 ALA A CA 1
ATOM 750 C C . ALA A 1 93 ? -8.692 -3.218 10.327 1.00 92.06 93 ALA A C 1
ATOM 752 O O . ALA A 1 93 ? -9.371 -2.976 9.333 1.00 92.06 93 ALA A O 1
ATOM 753 N N . PHE A 1 94 ? -7.353 -3.155 10.330 1.00 94.44 94 PHE A N 1
ATOM 754 C CA . PHE A 1 94 ? -6.543 -2.742 9.174 1.00 94.44 94 PHE A CA 1
ATOM 755 C C . PHE A 1 94 ? -5.518 -3.802 8.723 1.00 94.44 94 PHE A C 1
ATOM 757 O O . PHE A 1 94 ? -4.314 -3.513 8.624 1.00 94.44 94 PHE A O 1
ATOM 764 N N . PRO A 1 95 ? -5.941 -5.061 8.499 1.00 93.88 95 PRO A N 1
ATOM 765 C CA . PRO A 1 95 ? -5.026 -6.141 8.155 1.00 93.88 95 PRO A CA 1
ATOM 766 C C . PRO A 1 95 ? -4.316 -5.913 6.814 1.00 93.88 95 PRO A C 1
ATOM 768 O O . PRO A 1 95 ? -3.129 -6.236 6.703 1.00 93.88 95 PRO A O 1
ATOM 771 N N . GLN A 1 96 ? -4.995 -5.346 5.808 1.00 93.88 96 GLN A N 1
ATOM 772 C CA . GLN A 1 96 ? -4.401 -5.160 4.482 1.00 93.88 96 GLN A CA 1
ATOM 773 C C . GLN A 1 96 ? -3.359 -4.047 4.490 1.00 93.88 96 GLN A C 1
ATOM 775 O O . GLN A 1 96 ? -2.259 -4.219 3.964 1.00 93.88 96 GLN A O 1
ATOM 780 N N . THR A 1 97 ? -3.656 -2.941 5.166 1.00 93.69 97 THR A N 1
ATOM 781 C CA . THR A 1 97 ? -2.737 -1.811 5.309 1.00 93.69 97 THR A CA 1
ATOM 782 C C . THR A 1 97 ? -1.488 -2.224 6.080 1.00 93.69 97 THR A C 1
ATOM 784 O O . THR A 1 97 ? -0.375 -1.903 5.671 1.00 93.69 97 THR A O 1
ATOM 787 N N . LEU A 1 98 ? -1.630 -3.016 7.149 1.00 93.94 98 LEU A N 1
ATOM 788 C CA . LEU A 1 98 ? -0.473 -3.552 7.870 1.00 93.94 98 LEU A CA 1
ATOM 789 C C . LEU A 1 98 ? 0.378 -4.492 7.020 1.00 93.94 98 LEU A C 1
ATOM 791 O O . LEU A 1 98 ? 1.607 -4.437 7.105 1.00 93.94 98 LEU A O 1
ATOM 795 N N . ARG A 1 99 ? -0.247 -5.360 6.218 1.00 92.81 99 ARG A N 1
ATOM 796 C CA . ARG A 1 99 ? 0.480 -6.224 5.282 1.00 92.81 99 ARG A CA 1
ATOM 797 C C . ARG A 1 99 ? 1.239 -5.382 4.262 1.00 92.81 99 ARG A C 1
ATOM 799 O O . ARG A 1 99 ? 2.425 -5.614 4.065 1.00 92.81 99 ARG A O 1
ATOM 806 N N . MET A 1 100 ? 0.600 -4.353 3.714 1.00 92.56 100 MET A N 1
ATOM 807 C CA . MET A 1 100 ? 1.211 -3.430 2.764 1.00 92.56 100 MET A CA 1
ATOM 808 C C . MET A 1 100 ? 2.398 -2.666 3.362 1.00 92.56 100 MET A C 1
ATOM 810 O O . MET A 1 100 ? 3.462 -2.639 2.749 1.00 92.56 100 MET A O 1
ATOM 814 N N . ILE A 1 101 ? 2.267 -2.115 4.575 1.00 93.31 101 ILE A N 1
ATOM 815 C CA . ILE A 1 101 ? 3.372 -1.429 5.262 1.00 93.31 101 ILE A CA 1
ATOM 816 C C . ILE A 1 101 ? 4.543 -2.383 5.487 1.00 93.31 101 ILE A C 1
ATOM 818 O O . ILE A 1 101 ? 5.681 -2.053 5.160 1.00 93.31 101 ILE A O 1
ATOM 822 N N . LYS A 1 102 ? 4.272 -3.585 6.011 1.00 91.94 102 LYS A N 1
ATOM 823 C CA . LYS A 1 102 ? 5.299 -4.608 6.257 1.00 91.94 102 LYS A CA 1
ATOM 824 C C . LYS A 1 102 ? 5.995 -5.036 4.968 1.00 91.94 102 LYS A C 1
ATOM 826 O O . LYS A 1 102 ? 7.211 -5.208 4.967 1.00 91.94 102 LYS A O 1
ATOM 831 N N . SER A 1 103 ? 5.257 -5.175 3.872 1.00 91.25 103 SER A N 1
ATOM 832 C CA . SER A 1 103 ? 5.840 -5.470 2.565 1.00 91.25 103 SER A CA 1
ATOM 833 C C . SER A 1 103 ? 6.697 -4.308 2.061 1.00 91.25 103 SER A C 1
ATOM 835 O O . SER A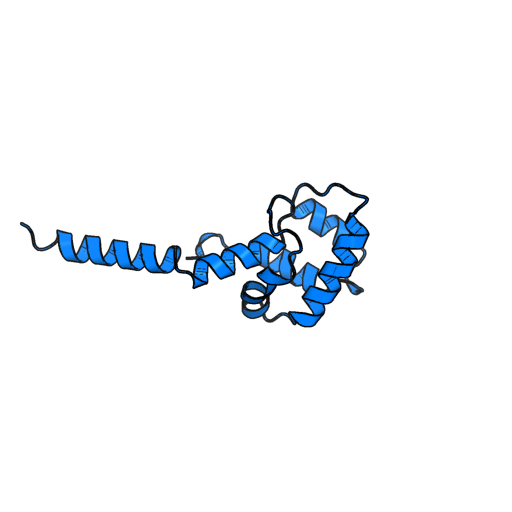 1 103 ? 7.822 -4.541 1.640 1.00 91.25 103 SER A O 1
ATOM 837 N N . ALA A 1 104 ? 6.234 -3.059 2.174 1.00 89.81 104 ALA A N 1
ATOM 838 C CA . ALA A 1 104 ? 6.989 -1.889 1.719 1.00 89.81 104 ALA A CA 1
ATOM 839 C C . ALA A 1 104 ? 8.334 -1.744 2.447 1.00 89.81 104 ALA A C 1
ATOM 841 O O . ALA A 1 104 ? 9.357 -1.518 1.811 1.00 89.81 104 ALA A O 1
ATOM 842 N N . ILE A 1 105 ? 8.356 -1.929 3.773 1.00 89.50 105 ILE A N 1
ATOM 843 C CA . ILE A 1 105 ? 9.591 -1.802 4.568 1.00 89.50 105 ILE A CA 1
ATOM 844 C C . ILE A 1 105 ? 10.554 -2.985 4.399 1.00 89.50 105 ILE A C 1
ATOM 846 O O . ILE A 1 105 ? 11.737 -2.845 4.697 1.00 89.50 105 ILE A O 1
ATOM 850 N N . THR A 1 106 ? 10.061 -4.152 3.973 1.00 87.62 106 THR A N 1
ATOM 851 C CA . THR A 1 106 ? 10.895 -5.347 3.751 1.00 87.62 106 THR A CA 1
ATOM 852 C C . THR A 1 106 ? 11.337 -5.503 2.298 1.00 87.62 106 THR A C 1
ATOM 854 O O . THR A 1 106 ? 12.251 -6.284 2.034 1.00 87.62 106 THR A O 1
ATOM 857 N N . MET A 1 107 ? 10.743 -4.757 1.360 1.00 81.88 107 MET A N 1
ATOM 858 C CA . MET A 1 107 ? 11.164 -4.782 -0.034 1.00 81.88 107 MET A CA 1
ATOM 859 C C . MET A 1 107 ? 12.567 -4.184 -0.199 1.00 81.88 107 MET A C 1
ATOM 861 O O . MET A 1 107 ? 12.811 -3.038 0.188 1.00 81.88 107 MET A O 1
ATOM 865 N N . PRO A 1 108 ? 13.506 -4.923 -0.810 1.00 62.38 108 PRO A N 1
ATOM 866 C CA . PRO A 1 108 ? 14.810 -4.376 -1.120 1.00 62.38 108 PRO A CA 1
ATOM 867 C C . PRO A 1 108 ? 14.676 -3.329 -2.231 1.00 62.38 108 PRO A C 1
ATOM 869 O O . PRO A 1 108 ? 14.081 -3.573 -3.280 1.00 62.38 108 PRO A O 1
ATOM 872 N N . ILE A 1 109 ? 15.302 -2.171 -2.021 1.00 56.03 109 ILE A N 1
ATOM 873 C CA . ILE A 1 109 ? 15.305 -1.013 -2.937 1.00 56.03 109 ILE A CA 1
ATOM 874 C C . ILE A 1 109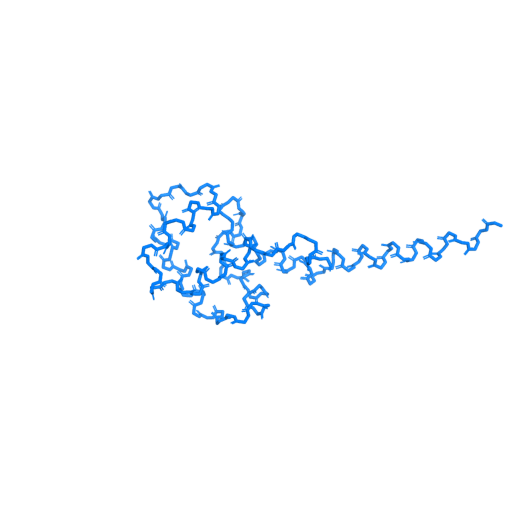 ? 15.800 -1.402 -4.351 1.00 56.03 109 ILE A C 1
ATOM 876 O O . ILE A 1 109 ? 15.480 -0.750 -5.340 1.00 56.03 109 ILE A O 1
ATOM 880 N N . SER A 1 110 ? 16.557 -2.497 -4.462 1.00 48.03 110 SER A N 1
ATOM 881 C CA . SER A 1 110 ? 17.089 -3.054 -5.706 1.00 48.03 110 SER A CA 1
ATOM 882 C C . SER A 1 110 ? 16.096 -3.869 -6.544 1.00 48.03 110 SER A C 1
ATOM 884 O O . SER A 1 110 ? 16.375 -4.071 -7.720 1.00 48.03 110 SER A O 1
ATOM 886 N N . GLN A 1 111 ? 14.970 -4.332 -5.985 1.00 44.84 111 GLN A N 1
ATOM 887 C CA . GLN A 1 111 ? 13.944 -5.101 -6.718 1.00 44.84 111 GLN A CA 1
ATOM 888 C C . GLN A 1 111 ? 12.875 -4.226 -7.379 1.00 44.84 111 GLN A C 1
ATOM 890 O O . GLN A 1 111 ? 11.990 -4.742 -8.054 1.00 44.84 111 GLN A O 1
ATOM 895 N N . VAL A 1 112 ? 12.965 -2.906 -7.212 1.00 46.72 112 VAL A N 1
ATOM 896 C CA . VAL A 1 112 ? 12.115 -1.947 -7.927 1.00 46.72 112 VAL A CA 1
ATOM 897 C C . VAL A 1 112 ? 12.759 -1.493 -9.246 1.00 46.72 112 VAL A C 1
ATOM 899 O O . VAL A 1 112 ? 12.497 -0.396 -9.729 1.00 46.72 112 VAL A O 1
ATOM 902 N N . ALA A 1 113 ? 13.659 -2.309 -9.797 1.00 34.41 113 ALA A N 1
ATOM 903 C CA . ALA A 1 113 ? 14.409 -2.049 -11.021 1.00 34.41 113 ALA A CA 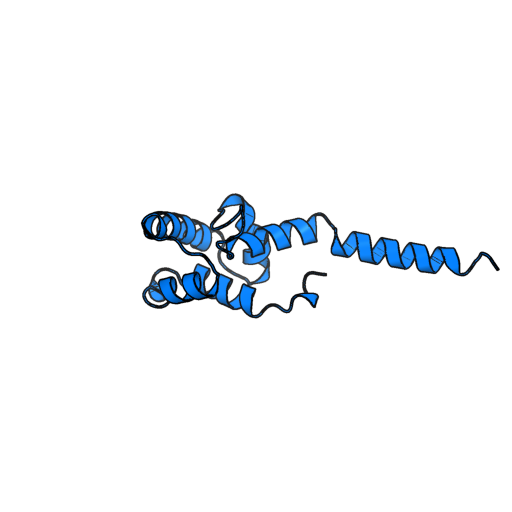1
ATOM 904 C C . ALA A 1 113 ? 14.043 -3.064 -12.102 1.00 34.41 113 ALA A C 1
ATOM 906 O O . ALA A 1 113 ? 13.888 -4.257 -11.752 1.00 34.41 113 ALA A O 1
#